Protein AF-A0A7Y5Q356-F1 (afdb_monomer)

Solvent-accessible surface area (backbone atoms only — not comparable to full-atom values): 3926 Å² total; per-residue (Å²): 135,84,70,39,32,64,42,83,34,61,92,33,72,38,88,88,65,28,57,67,61,54,48,37,60,73,76,44,50,87,34,51,27,23,34,34,19,59,87,54,39,81,43,50,42,39,79,63,65,70,42,88,56,90,44,50,29,25,62,42,70,70,61,33,56,73,48,65,69

pLDDT: mean 94.92, std 3.97, range [76.56, 98.5]

Structure (mmCIF, N/CA/C/O backbone):
data_AF-A0A7Y5Q356-F1
#
_entry.id   AF-A0A7Y5Q356-F1
#
loop_
_atom_site.group_PDB
_atom_site.id
_atom_site.type_symbol
_atom_site.label_atom_id
_atom_site.label_alt_id
_atom_site.label_comp_id
_atom_site.label_asym_id
_atom_site.label_entity_id
_atom_site.label_seq_id
_atom_site.pdbx_PDB_ins_code
_atom_site.Cartn_x
_atom_site.Cartn_y
_atom_site.Cartn_z
_atom_site.occupancy
_atom_site.B_iso_or_equiv
_atom_site.auth_seq_id
_atom_site.auth_comp_id
_atom_site.auth_asym_id
_atom_site.auth_atom_id
_atom_site.pdbx_PDB_model_num
ATOM 1 N N . MET A 1 1 ? -2.676 -18.350 -11.864 1.00 76.56 1 MET A N 1
ATOM 2 C CA . MET A 1 1 ? -3.079 -17.066 -11.254 1.00 76.56 1 MET A CA 1
ATO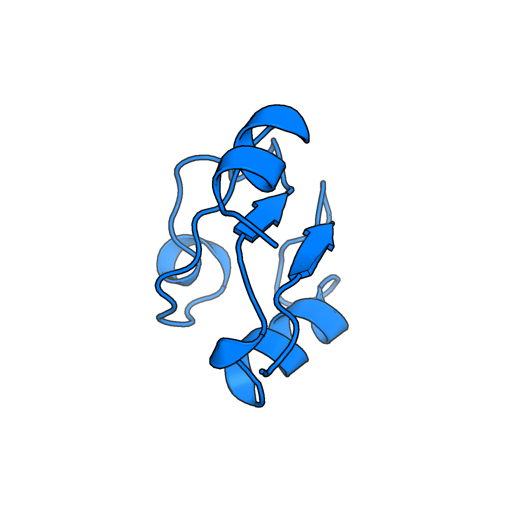M 3 C C . MET A 1 1 ? -1.848 -16.471 -10.591 1.00 76.56 1 MET A C 1
ATOM 5 O O . MET A 1 1 ? -1.086 -17.242 -10.018 1.00 76.56 1 MET A O 1
ATOM 9 N N . VAL A 1 2 ? -1.598 -15.169 -10.732 1.00 86.75 2 VAL A N 1
ATOM 10 C CA . VAL A 1 2 ? -0.484 -14.497 -10.038 1.00 86.75 2 VAL A CA 1
ATOM 11 C C . VAL A 1 2 ? -0.992 -14.074 -8.654 1.00 86.75 2 VAL A C 1
ATOM 13 O O . VAL A 1 2 ? -2.051 -13.449 -8.611 1.00 86.75 2 VAL A O 1
ATOM 16 N N . PRO A 1 3 ? -0.316 -14.430 -7.545 1.00 93.06 3 PRO A N 1
ATOM 17 C CA . PRO A 1 3 ? -0.719 -13.981 -6.212 1.00 93.06 3 PRO A CA 1
ATOM 18 C C . PRO A 1 3 ? -0.686 -12.454 -6.103 1.00 93.06 3 PRO A C 1
ATOM 20 O O . PRO A 1 3 ? 0.205 -11.819 -6.679 1.00 93.06 3 PRO A O 1
ATOM 23 N N . ARG A 1 4 ? -1.630 -11.875 -5.355 1.00 96.31 4 ARG A N 1
ATOM 24 C CA . ARG A 1 4 ? -1.601 -10.461 -4.989 1.00 96.31 4 ARG A CA 1
ATOM 25 C C . ARG A 1 4 ? -1.255 -10.338 -3.504 1.00 96.31 4 ARG A C 1
ATOM 27 O O . ARG A 1 4 ? -1.310 -11.297 -2.745 1.00 96.31 4 ARG A O 1
ATOM 34 N N . TYR A 1 5 ? -0.773 -9.172 -3.103 1.00 97.38 5 TYR A N 1
ATOM 35 C CA . TYR A 1 5 ? -0.246 -8.968 -1.761 1.00 97.38 5 TYR A CA 1
ATOM 36 C C . TYR A 1 5 ? -0.753 -7.660 -1.174 1.00 97.38 5 TYR A C 1
ATOM 38 O O . TYR A 1 5 ? -0.748 -6.616 -1.834 1.00 97.38 5 TYR A O 1
ATOM 46 N N . LEU A 1 6 ? -1.138 -7.724 0.098 1.00 97.94 6 LEU A N 1
ATOM 47 C CA . LEU A 1 6 ? -1.231 -6.562 0.967 1.00 97.94 6 LEU A CA 1
ATOM 48 C C . LEU A 1 6 ? 0.170 -6.281 1.513 1.00 97.94 6 LEU A C 1
ATOM 50 O O . LEU A 1 6 ? 0.738 -7.105 2.231 1.00 97.94 6 LEU A O 1
ATOM 54 N N . VAL A 1 7 ? 0.747 -5.142 1.144 1.00 96.94 7 VAL A N 1
ATOM 55 C CA . VAL A 1 7 ? 2.132 -4.808 1.491 1.00 96.94 7 VAL A CA 1
ATOM 56 C C . VAL A 1 7 ? 2.143 -3.857 2.685 1.00 96.94 7 VAL A C 1
ATOM 58 O O . VAL A 1 7 ? 1.675 -2.725 2.587 1.00 96.94 7 VAL A O 1
ATOM 61 N N . LEU A 1 8 ? 2.690 -4.311 3.815 1.00 97.12 8 LEU A N 1
ATOM 62 C CA . LEU A 1 8 ? 2.849 -3.494 5.019 1.00 97.12 8 LEU A CA 1
ATOM 63 C C . LEU A 1 8 ? 3.981 -2.476 4.832 1.00 97.12 8 LEU A C 1
ATOM 65 O O . LEU A 1 8 ? 5.132 -2.860 4.610 1.00 97.12 8 LEU A O 1
ATOM 69 N N . VAL A 1 9 ? 3.653 -1.189 4.943 1.00 96.81 9 VAL A N 1
ATOM 70 C CA . VAL A 1 9 ? 4.606 -0.069 4.847 1.00 96.81 9 VAL A CA 1
ATOM 71 C C . VAL A 1 9 ? 4.375 1.006 5.921 1.00 96.81 9 VAL A C 1
ATOM 73 O O . VAL A 1 9 ? 4.896 2.113 5.792 1.00 96.81 9 VAL A O 1
ATOM 76 N N . ASP A 1 10 ? 3.648 0.662 6.989 1.00 95.56 10 ASP A N 1
ATOM 77 C CA . ASP A 1 10 ? 3.316 1.533 8.125 1.00 95.56 10 ASP A CA 1
ATOM 78 C C . ASP A 1 10 ? 4.536 2.299 8.663 1.00 95.56 10 ASP A C 1
ATOM 80 O O . ASP A 1 10 ? 5.570 1.718 9.012 1.00 95.56 10 ASP A O 1
ATOM 84 N N . GLY A 1 11 ? 4.432 3.631 8.645 1.00 91.56 11 GLY A N 1
ATOM 85 C CA . GLY A 1 11 ? 5.460 4.559 9.122 1.00 91.56 11 GLY A CA 1
ATOM 86 C C . GLY A 1 11 ? 6.757 4.584 8.309 1.00 91.56 11 GLY A C 1
ATOM 87 O O . GLY A 1 11 ? 7.677 5.338 8.628 1.00 91.56 11 GLY A O 1
ATOM 88 N N . CYS A 1 12 ? 6.847 3.787 7.244 1.00 93.62 12 CYS A N 1
ATOM 89 C CA . CYS A 1 12 ? 8.053 3.606 6.444 1.00 93.62 12 CYS A CA 1
ATOM 90 C C . CYS A 1 12 ? 7.834 3.890 4.952 1.00 93.62 12 CYS A C 1
ATOM 92 O O . CYS A 1 12 ? 8.786 3.756 4.178 1.00 93.62 12 CYS A O 1
ATOM 94 N N . PHE A 1 13 ? 6.629 4.290 4.525 1.00 94.38 13 PHE A N 1
ATOM 95 C CA . PHE A 1 13 ? 6.308 4.496 3.112 1.00 94.38 13 PHE A CA 1
ATOM 96 C C . PHE A 1 13 ? 6.908 5.789 2.542 1.00 94.38 13 PHE A C 1
ATOM 98 O O . PHE A 1 13 ? 6.248 6.798 2.321 1.00 94.38 13 PHE A O 1
ATOM 105 N N . ASN A 1 14 ? 8.219 5.757 2.316 1.00 90.00 14 ASN A N 1
ATOM 106 C CA . ASN A 1 14 ? 9.006 6.824 1.713 1.00 90.00 14 ASN A CA 1
ATOM 107 C C . ASN A 1 14 ? 10.198 6.242 0.934 1.00 90.00 14 ASN A C 1
ATOM 109 O O . ASN A 1 14 ? 10.527 5.057 1.052 1.00 90.00 14 ASN A O 1
ATOM 113 N N . HIS A 1 15 ? 10.879 7.089 0.158 1.00 86.06 15 HIS A N 1
ATOM 114 C CA . HIS A 1 15 ? 11.999 6.682 -0.699 1.00 86.06 15 HIS A CA 1
ATOM 115 C C . HIS A 1 15 ? 13.175 6.021 0.032 1.00 86.06 15 HIS A C 1
ATOM 117 O O . HIS A 1 15 ? 13.904 5.249 -0.587 1.00 86.06 15 HIS A O 1
ATOM 123 N N . HIS A 1 16 ? 13.369 6.299 1.322 1.00 88.75 16 HIS A N 1
ATOM 124 C CA . HIS A 1 16 ? 14.519 5.798 2.074 1.00 88.75 16 HIS A CA 1
ATOM 125 C C . HIS A 1 16 ? 14.255 4.444 2.743 1.00 88.75 16 HIS A C 1
ATOM 127 O O . HIS A 1 16 ? 15.173 3.631 2.846 1.00 88.75 16 HIS A O 1
ATOM 133 N N . HIS A 1 17 ? 13.015 4.175 3.160 1.00 87.44 17 HIS A N 1
ATOM 134 C CA . HIS A 1 17 ? 12.707 3.035 4.030 1.00 87.44 17 HIS A CA 1
ATOM 135 C C . HIS A 1 17 ? 11.880 1.932 3.344 1.00 87.44 17 HIS A C 1
ATOM 137 O O . HIS A 1 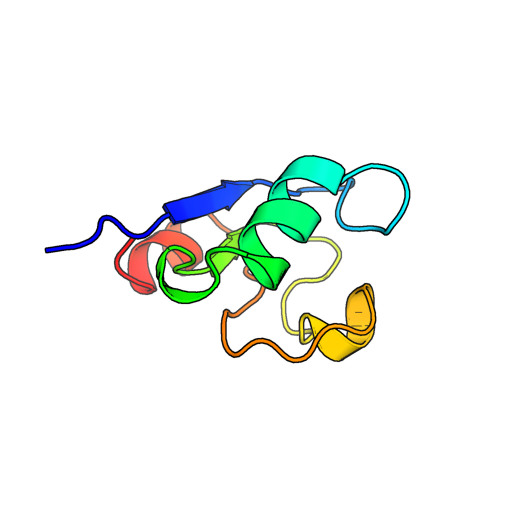17 ? 12.017 0.764 3.701 1.00 87.44 17 HIS A O 1
ATOM 143 N N . ALA A 1 18 ? 11.118 2.235 2.287 1.00 90.62 18 ALA A N 1
ATOM 144 C CA . ALA A 1 18 ? 10.231 1.272 1.620 1.00 90.62 18 ALA A CA 1
ATOM 145 C C . ALA A 1 18 ? 10.825 0.623 0.353 1.00 90.62 18 ALA A C 1
ATOM 147 O O . ALA A 1 18 ? 10.103 0.338 -0.601 1.00 90.62 18 ALA A O 1
ATOM 148 N N . LYS A 1 19 ? 12.140 0.355 0.312 1.00 91.50 19 LYS A N 1
ATOM 149 C CA . LYS A 1 19 ? 12.829 -0.168 -0.893 1.00 91.50 19 LYS A CA 1
ATOM 150 C C . LYS A 1 19 ? 12.192 -1.431 -1.483 1.00 91.50 19 LYS A C 1
ATOM 152 O O . LYS A 1 19 ? 12.149 -1.575 -2.700 1.00 91.50 19 LYS A O 1
ATOM 157 N N . PHE A 1 20 ? 11.688 -2.322 -0.624 1.00 93.06 20 PHE A N 1
ATOM 158 C CA . PHE A 1 20 ? 10.987 -3.529 -1.056 1.00 93.06 20 PHE A CA 1
ATOM 159 C C . PHE A 1 20 ? 9.700 -3.163 -1.800 1.00 93.06 20 PHE A C 1
ATOM 161 O O . PHE A 1 20 ? 9.563 -3.509 -2.969 1.00 93.06 20 PHE A O 1
ATOM 168 N N . ALA A 1 21 ? 8.810 -2.393 -1.166 1.00 93.62 21 ALA A N 1
ATOM 169 C CA . ALA A 1 21 ? 7.558 -1.964 -1.783 1.00 93.62 21 ALA A CA 1
ATOM 170 C C . ALA A 1 21 ? 7.803 -1.158 -3.067 1.00 93.62 21 ALA A C 1
ATOM 172 O O . ALA A 1 21 ? 7.160 -1.417 -4.075 1.00 93.62 21 ALA A O 1
ATOM 173 N N . ILE A 1 22 ? 8.789 -0.254 -3.075 1.00 94.38 22 ILE A N 1
ATOM 174 C CA . ILE A 1 22 ? 9.188 0.514 -4.265 1.00 94.38 22 ILE A CA 1
ATOM 175 C C . ILE A 1 22 ? 9.664 -0.413 -5.390 1.00 94.38 22 ILE A C 1
ATOM 177 O O . ILE A 1 22 ? 9.304 -0.209 -6.548 1.00 94.38 22 ILE A O 1
ATOM 181 N N . GLY A 1 23 ? 10.465 -1.431 -5.069 1.00 94.81 23 GLY A N 1
ATOM 182 C CA . GLY A 1 23 ? 10.910 -2.427 -6.040 1.00 94.81 23 GLY A CA 1
ATOM 183 C C . GLY A 1 23 ? 9.737 -3.194 -6.649 1.00 94.81 23 GLY A C 1
ATOM 184 O O . GLY A 1 23 ? 9.649 -3.304 -7.870 1.00 94.81 23 GLY A O 1
ATOM 185 N N . VAL A 1 24 ? 8.804 -3.667 -5.819 1.00 95.38 24 VAL A N 1
ATOM 186 C CA . VAL A 1 24 ? 7.613 -4.389 -6.292 1.00 95.38 24 VAL A CA 1
ATOM 187 C C . VAL A 1 24 ? 6.713 -3.474 -7.130 1.0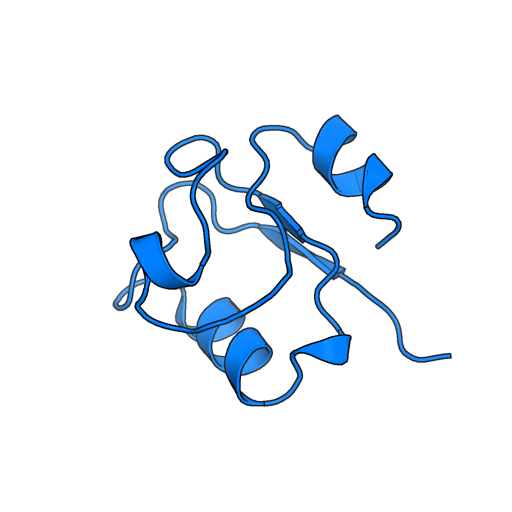0 95.38 24 VAL A C 1
ATOM 189 O O . VAL A 1 24 ? 6.339 -3.863 -8.230 1.00 95.38 24 VAL A O 1
ATOM 192 N N . LEU A 1 25 ? 6.453 -2.238 -6.691 1.00 94.62 25 LEU A N 1
ATOM 193 C CA . LEU A 1 25 ? 5.671 -1.244 -7.443 1.00 94.62 25 LEU A CA 1
ATOM 194 C C . LEU A 1 25 ? 6.247 -0.970 -8.841 1.00 94.62 25 LEU A C 1
ATOM 196 O O . LEU A 1 25 ? 5.491 -0.752 -9.780 1.00 94.62 25 LEU A O 1
ATOM 200 N N . ARG A 1 26 ? 7.578 -0.976 -8.993 1.00 93.88 26 ARG A N 1
ATOM 201 C CA . ARG A 1 26 ? 8.239 -0.713 -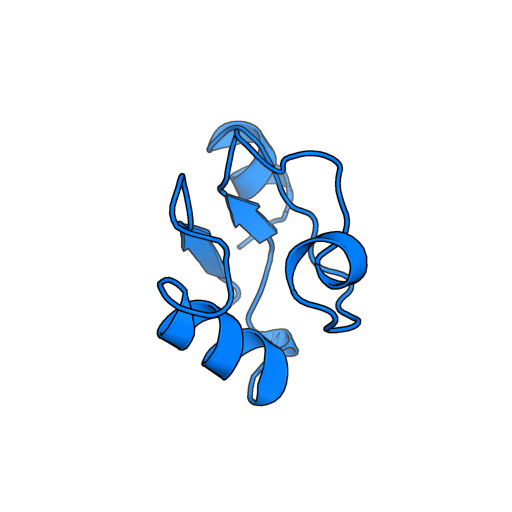10.284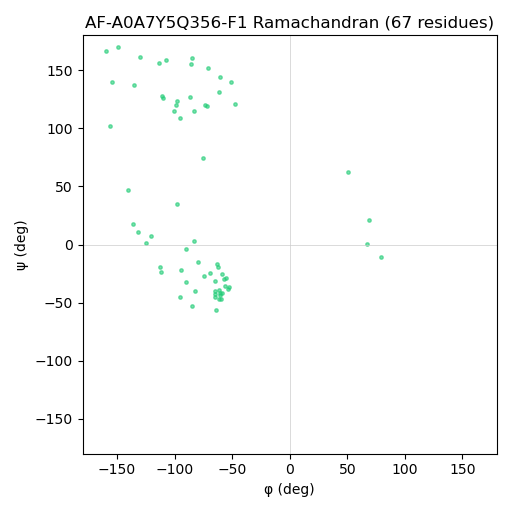 1.00 93.88 26 ARG A CA 1
ATOM 202 C C . ARG A 1 26 ? 8.303 -1.927 -11.197 1.00 93.88 26 ARG A C 1
ATOM 204 O O . ARG A 1 26 ? 8.178 -1.774 -12.406 1.00 93.88 26 ARG A O 1
ATOM 211 N N . TYR A 1 27 ? 8.570 -3.103 -10.638 1.00 95.06 27 TYR A N 1
ATOM 212 C CA . TYR A 1 27 ? 8.961 -4.268 -11.436 1.00 95.06 27 TYR A CA 1
ATOM 213 C C . TYR A 1 27 ? 7.925 -5.388 -11.449 1.00 95.06 27 TYR A C 1
ATOM 215 O O . TYR A 1 27 ? 7.981 -6.231 -12.339 1.00 95.06 27 TYR A O 1
ATOM 223 N N . ARG A 1 28 ? 7.001 -5.408 -10.480 1.00 95.56 28 ARG A N 1
ATOM 224 C CA . ARG A 1 28 ? 5.917 -6.394 -10.342 1.00 95.56 28 ARG A CA 1
ATOM 225 C C . ARG A 1 28 ? 4.585 -5.751 -9.893 1.00 95.56 28 ARG A C 1
ATOM 227 O O . ARG A 1 28 ? 3.965 -6.260 -8.949 1.00 95.56 28 ARG A O 1
ATOM 234 N N . PRO A 1 29 ? 4.143 -4.634 -10.502 1.00 94.88 29 PRO A N 1
ATOM 235 C CA . PRO A 1 29 ? 2.964 -3.883 -10.052 1.00 94.88 29 PRO A CA 1
ATOM 236 C C . PRO A 1 29 ? 1.684 -4.733 -9.996 1.00 94.88 29 PRO A C 1
ATOM 238 O O . PRO A 1 29 ? 0.832 -4.534 -9.132 1.00 94.88 29 PRO A O 1
ATOM 241 N N . GLU A 1 30 ? 1.569 -5.747 -10.858 1.00 95.12 30 GLU A N 1
ATOM 242 C CA . GLU A 1 30 ? 0.427 -6.662 -10.925 1.00 95.12 30 GLU A CA 1
ATOM 243 C C . GLU A 1 30 ? 0.214 -7.484 -9.643 1.00 95.12 30 GLU A C 1
ATOM 245 O O . GLU A 1 30 ? -0.875 -8.009 -9.412 1.00 95.12 30 GLU A O 1
ATOM 250 N N . THR A 1 31 ? 1.248 -7.587 -8.802 1.00 96.19 31 THR A N 1
ATOM 251 C CA . THR A 1 31 ? 1.236 -8.375 -7.563 1.00 96.19 31 THR A CA 1
ATOM 252 C C . THR A 1 31 ? 0.762 -7.583 -6.345 1.00 96.19 31 THR A C 1
ATOM 254 O O . THR A 1 31 ? 0.636 -8.151 -5.267 1.00 96.19 31 THR A O 1
ATOM 257 N N . ILE A 1 32 ? 0.477 -6.283 -6.468 1.00 96.69 32 ILE A N 1
ATOM 258 C CA . ILE A 1 32 ? 0.050 -5.462 -5.327 1.00 96.69 32 ILE A CA 1
ATOM 259 C C . ILE A 1 32 ? -1.477 -5.327 -5.318 1.00 96.69 32 ILE A C 1
ATOM 261 O O . ILE A 1 32 ? -2.099 -4.873 -6.283 1.00 96.69 32 ILE A O 1
ATOM 265 N N . ALA A 1 33 ? -2.091 -5.726 -4.202 1.00 97.50 33 ALA A N 1
ATOM 266 C CA . ALA A 1 33 ? -3.504 -5.486 -3.925 1.00 97.50 33 ALA A CA 1
ATOM 267 C C . ALA A 1 33 ? -3.718 -4.105 -3.303 1.00 97.50 33 ALA A C 1
ATOM 269 O O . ALA A 1 33 ? -4.498 -3.318 -3.830 1.00 97.50 33 ALA A O 1
ATOM 270 N N . ALA A 1 34 ? -2.984 -3.812 -2.227 1.00 98.06 34 ALA A N 1
ATOM 271 C CA . ALA A 1 34 ? -3.023 -2.554 -1.489 1.00 98.06 34 ALA A CA 1
ATOM 272 C C . ALA A 1 34 ? -1.738 -2.367 -0.661 1.00 98.06 34 ALA A C 1
ATOM 274 O O . ALA A 1 34 ? -0.967 -3.313 -0.458 1.00 98.06 34 ALA A O 1
ATOM 275 N N . LEU A 1 35 ? -1.521 -1.147 -0.172 1.00 97.75 35 LEU A N 1
ATOM 276 C CA . LEU A 1 35 ? -0.457 -0.785 0.769 1.00 97.75 35 LEU A CA 1
ATOM 277 C C . LEU A 1 35 ? -1.089 -0.448 2.120 1.00 97.75 35 LEU A C 1
ATOM 279 O O . LEU A 1 35 ? -1.991 0.382 2.164 1.00 97.75 35 LEU A O 1
ATOM 283 N N . LEU A 1 36 ? -0.626 -1.059 3.209 1.00 98.19 36 LEU A N 1
ATOM 284 C CA . LEU A 1 36 ? -1.095 -0.731 4.558 1.00 98.19 36 LEU A CA 1
ATOM 285 C C . LEU A 1 36 ? -0.142 0.283 5.190 1.00 98.19 36 LEU A C 1
ATOM 287 O O . LEU A 1 36 ? 0.992 -0.067 5.528 1.00 98.19 36 LEU A O 1
ATOM 291 N N . ASP A 1 37 ? -0.616 1.519 5.335 1.00 97.75 37 ASP A N 1
ATOM 292 C CA . ASP A 1 37 ? 0.061 2.605 6.048 1.00 97.75 37 ASP A CA 1
ATOM 293 C C . ASP A 1 37 ? -0.957 3.658 6.528 1.00 97.75 37 ASP A C 1
ATOM 295 O O . ASP A 1 37 ? -1.385 4.510 5.741 1.00 97.75 37 ASP A O 1
ATOM 299 N N . PRO A 1 38 ? -1.328 3.650 7.823 1.00 97.88 38 PRO A N 1
ATOM 300 C CA . PRO A 1 38 ? -2.251 4.621 8.407 1.00 97.88 38 PRO A CA 1
ATOM 301 C C . PRO A 1 38 ? -1.834 6.081 8.206 1.00 97.88 38 PRO A C 1
ATOM 303 O O . PRO A 1 38 ? -2.694 6.957 8.142 1.00 97.88 38 PRO A O 1
ATOM 306 N N . GLN A 1 39 ? -0.533 6.369 8.101 1.00 96.62 39 GLN A N 1
ATOM 307 C CA . GLN A 1 39 ? -0.031 7.744 8.013 1.00 96.62 39 GLN A CA 1
ATOM 308 C C . GLN A 1 39 ? -0.286 8.379 6.645 1.00 96.62 39 GLN A C 1
ATOM 310 O O . GLN A 1 39 ? -0.374 9.604 6.528 1.00 96.62 39 GLN A O 1
ATOM 315 N N . THR A 1 40 ? -0.385 7.555 5.601 1.00 96.75 40 THR A N 1
ATOM 316 C CA . THR A 1 40 ? -0.592 8.014 4.224 1.00 96.75 40 THR A CA 1
ATOM 317 C C . THR A 1 40 ? -1.869 7.469 3.587 1.00 96.75 40 THR A C 1
ATOM 319 O O . THR A 1 40 ? -2.120 7.732 2.410 1.00 96.75 40 THR A O 1
ATOM 322 N N . ALA A 1 41 ? -2.712 6.785 4.365 1.00 97.75 41 ALA A N 1
ATOM 323 C CA . ALA A 1 41 ? -4.003 6.272 3.931 1.00 97.75 41 ALA A CA 1
ATOM 324 C C . ALA A 1 41 ? -4.867 7.349 3.250 1.00 97.75 41 ALA A C 1
ATOM 326 O O . ALA A 1 41 ? -4.897 8.515 3.650 1.00 97.75 41 ALA A O 1
ATOM 327 N N . GLY A 1 42 ? -5.552 6.955 2.175 1.00 97.38 42 GLY A N 1
ATOM 328 C CA . GLY A 1 42 ? -6.355 7.857 1.341 1.00 97.38 42 GLY A CA 1
ATOM 329 C 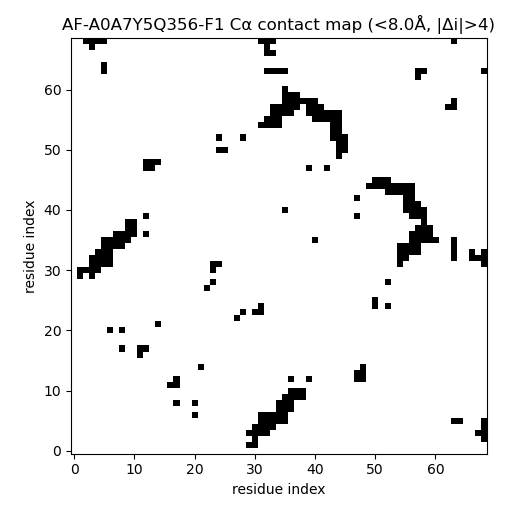C . GLY A 1 42 ? -5.559 8.702 0.337 1.00 97.38 42 GLY A C 1
ATOM 330 O O . GLY A 1 42 ? -6.160 9.294 -0.560 1.00 97.38 42 GLY A O 1
ATOM 331 N N . ARG A 1 43 ? -4.222 8.740 0.423 1.00 97.81 43 ARG A N 1
ATOM 332 C CA . ARG A 1 43 ? -3.362 9.318 -0.624 1.00 97.81 43 ARG A CA 1
ATOM 333 C C . ARG A 1 43 ? -3.068 8.284 -1.710 1.00 97.81 43 ARG A C 1
ATOM 335 O O . ARG A 1 43 ? -3.168 7.079 -1.494 1.00 97.81 43 ARG A O 1
ATOM 342 N N . SER A 1 44 ? -2.661 8.754 -2.886 1.00 97.56 44 SER A N 1
ATOM 343 C CA . SER A 1 44 ? -2.152 7.883 -3.949 1.00 97.56 44 SER A CA 1
ATOM 344 C C . SER A 1 44 ? -0.656 7.604 -3.790 1.00 97.56 44 SER A C 1
ATOM 346 O O . SER A 1 44 ? 0.095 8.420 -3.252 1.00 97.56 44 SER A O 1
ATOM 348 N N . VAL A 1 45 ? -0.185 6.485 -4.348 1.00 97.06 45 VAL A N 1
ATOM 349 C CA . VAL A 1 45 ? 1.253 6.162 -4.433 1.00 97.06 45 VAL A CA 1
ATOM 350 C C . VAL A 1 45 ? 2.042 7.296 -5.100 1.00 97.06 45 VAL A C 1
ATOM 352 O O . VAL A 1 45 ? 3.126 7.660 -4.636 1.00 97.06 45 VAL A O 1
ATOM 355 N N . GLN A 1 46 ? 1.458 7.932 -6.121 1.00 96.88 46 GLN A N 1
ATOM 356 C CA . GLN A 1 46 ? 2.048 9.083 -6.803 1.00 96.88 46 GLN A CA 1
ATOM 357 C C . GLN A 1 46 ? 2.260 10.260 -5.846 1.00 96.88 46 GLN A C 1
ATOM 359 O O . GLN A 1 46 ? 3.305 10.902 -5.882 1.00 96.88 46 GLN A O 1
ATOM 364 N N . GLN A 1 47 ? 1.299 10.536 -4.963 1.00 96.81 47 GLN A N 1
ATOM 365 C CA . GLN A 1 47 ? 1.412 11.622 -3.990 1.00 96.81 47 GLN A CA 1
ATOM 366 C C . GLN A 1 47 ? 2.455 11.353 -2.901 1.00 96.81 47 GLN A C 1
ATOM 368 O O . GLN A 1 47 ? 2.912 12.313 -2.282 1.00 96.81 47 GLN A O 1
ATOM 373 N N . VAL A 1 48 ? 2.785 10.092 -2.601 1.00 95.50 48 VAL A N 1
ATOM 374 C CA . VAL A 1 48 ? 3.709 9.744 -1.505 1.00 95.50 48 VAL A CA 1
ATOM 375 C C . VAL A 1 48 ? 5.142 9.548 -2.000 1.00 95.50 48 VAL A C 1
ATOM 377 O O . VAL A 1 48 ? 6.072 10.069 -1.390 1.00 95.50 48 VAL A O 1
ATOM 380 N N . ILE A 1 49 ? 5.327 8.828 -3.109 1.00 94.75 49 ILE A N 1
ATOM 381 C CA . ILE A 1 49 ? 6.654 8.449 -3.627 1.00 94.75 49 ILE A CA 1
ATOM 382 C C . ILE A 1 49 ? 6.833 8.725 -5.129 1.00 94.75 49 ILE A C 1
ATOM 384 O O . ILE A 1 49 ? 7.783 8.236 -5.739 1.00 94.75 49 ILE A O 1
ATOM 388 N N . GLY A 1 50 ? 5.914 9.458 -5.764 1.00 94.75 50 GLY A N 1
ATOM 389 C CA . GLY A 1 50 ? 6.061 9.878 -7.162 1.00 94.75 50 GLY A CA 1
ATOM 390 C C . GLY A 1 50 ? 5.977 8.754 -8.199 1.00 94.75 50 GLY A C 1
ATOM 391 O O . GLY A 1 50 ? 6.497 8.925 -9.301 1.00 94.75 50 GLY A O 1
ATOM 392 N N . ILE A 1 51 ? 5.380 7.609 -7.850 1.00 93.69 51 ILE A N 1
ATOM 393 C CA . ILE A 1 51 ? 5.146 6.485 -8.769 1.00 93.69 51 ILE A CA 1
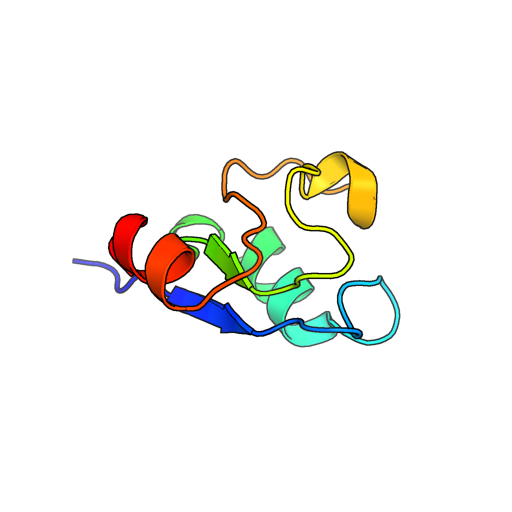ATOM 394 C C . ILE A 1 51 ? 3.650 6.362 -9.048 1.00 93.69 51 ILE A C 1
ATOM 396 O O . ILE A 1 51 ? 2.853 6.214 -8.120 1.00 93.69 51 ILE A O 1
ATOM 400 N N . GLU A 1 52 ? 3.272 6.368 -10.323 1.00 95.81 52 GLU A N 1
ATOM 401 C CA . GLU A 1 52 ? 1.891 6.135 -10.725 1.00 95.81 52 GLU A CA 1
ATOM 402 C C . GLU A 1 52 ? 1.552 4.656 -10.520 1.00 95.81 52 GLU A C 1
ATOM 404 O O . GLU A 1 52 ? 2.196 3.770 -11.082 1.00 95.81 52 GLU A O 1
ATOM 409 N N . HIS A 1 53 ? 0.571 4.380 -9.663 1.00 95.94 53 HIS A N 1
ATOM 410 C CA .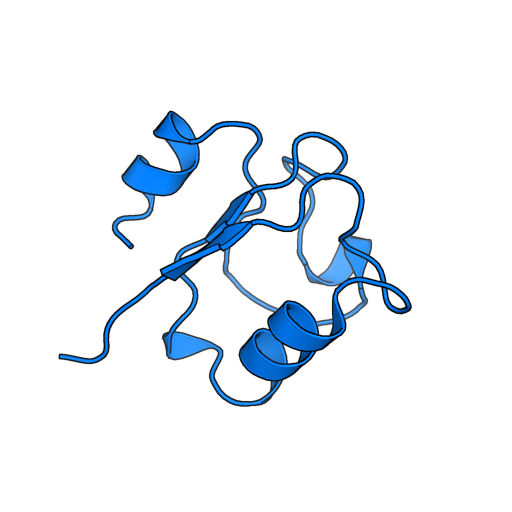 HIS A 1 53 ? 0.135 3.023 -9.366 1.00 95.94 53 HIS A CA 1
ATOM 411 C C . HIS A 1 53 ? -1.327 3.023 -8.891 1.00 95.94 53 HIS A C 1
ATOM 413 O O . HIS A 1 53 ? -1.697 3.903 -8.109 1.00 95.94 53 HIS A O 1
ATOM 419 N N . PRO A 1 54 ? -2.155 2.045 -9.309 1.00 95.44 54 PRO A N 1
ATOM 420 C CA . PRO A 1 54 ? -3.580 2.015 -8.969 1.00 95.44 54 PRO A CA 1
ATOM 421 C C . PRO A 1 54 ? -3.884 1.479 -7.563 1.00 95.44 54 PRO A C 1
ATOM 423 O O . PRO A 1 54 ? -5.005 1.632 -7.088 1.00 95.44 54 PRO A O 1
ATOM 426 N N . ALA A 1 55 ? -2.926 0.816 -6.906 1.00 96.56 55 ALA A N 1
ATOM 427 C CA . ALA A 1 55 ? -3.154 0.245 -5.577 1.00 96.56 55 ALA A CA 1
ATOM 428 C C . ALA A 1 55 ? -3.497 1.333 -4.540 1.00 96.56 55 ALA A C 1
ATOM 430 O O . ALA A 1 55 ? -2.756 2.317 -4.434 1.00 96.56 55 ALA A O 1
ATOM 431 N N . PRO A 1 56 ? -4.570 1.145 -3.753 1.00 97.88 56 PRO A N 1
ATOM 432 C CA . PRO A 1 56 ? -4.916 2.058 -2.678 1.00 97.88 56 PRO A CA 1
ATOM 433 C C . PRO A 1 56 ? -3.928 1.940 -1.514 1.00 97.88 56 PRO A C 1
ATOM 435 O O . PRO A 1 56 ? -3.357 0.873 -1.260 1.00 97.88 56 PRO A O 1
ATOM 438 N N . ILE A 1 57 ? -3.771 3.043 -0.783 1.00 98.12 57 ILE A N 1
ATOM 439 C CA . ILE A 1 57 ? -3.132 3.063 0.532 1.00 98.12 57 ILE A CA 1
ATOM 440 C C . ILE A 1 57 ? -4.243 3.062 1.585 1.00 98.12 57 ILE A C 1
ATOM 442 O O . ILE A 1 57 ? -5.079 3.970 1.601 1.00 98.12 57 ILE A O 1
ATOM 446 N N . VAL A 1 58 ? -4.258 2.037 2.431 1.00 98.50 58 VAL A N 1
ATOM 447 C CA . VAL A 1 58 ? -5.294 1.763 3.436 1.00 98.50 58 VAL A CA 1
ATOM 448 C C . VAL A 1 58 ? -4.740 1.904 4.853 1.00 98.50 58 VAL A C 1
ATOM 450 O O . VAL A 1 58 ? -3.533 1.767 5.070 1.00 98.50 58 VAL A O 1
ATOM 453 N N . ALA A 1 59 ? -5.615 2.172 5.822 1.00 98.19 59 ALA A N 1
ATOM 454 C CA . ALA A 1 59 ? -5.234 2.380 7.218 1.00 98.19 59 ALA A CA 1
ATOM 455 C C . ALA A 1 59 ? -5.325 1.104 8.064 1.00 98.19 59 ALA A C 1
ATOM 457 O O . ALA A 1 59 ? -4.68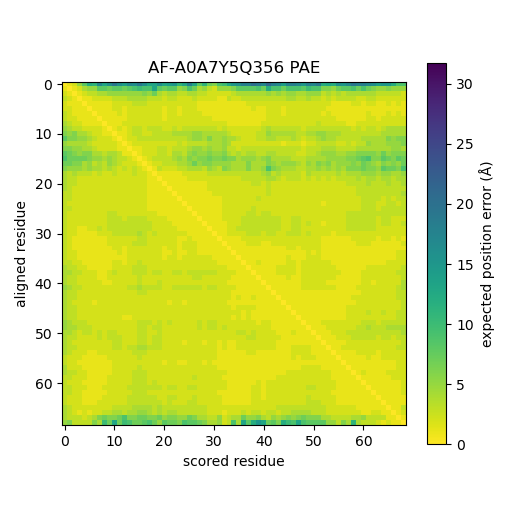7 1.019 9.111 1.00 98.19 59 ALA A O 1
ATOM 458 N N . THR A 1 60 ? -6.118 0.118 7.644 1.00 98.25 60 THR A N 1
ATOM 459 C CA . THR A 1 60 ? -6.393 -1.082 8.448 1.00 98.25 60 THR A CA 1
ATOM 460 C C . THR A 1 60 ? -6.196 -2.373 7.662 1.00 98.25 60 THR A C 1
ATOM 462 O O . THR A 1 60 ? -6.179 -2.390 6.427 1.00 98.25 60 THR A O 1
ATOM 465 N N . LEU A 1 61 ? -6.039 -3.482 8.390 1.00 98.00 61 LEU A N 1
ATOM 466 C CA . LEU A 1 61 ? -5.954 -4.811 7.787 1.00 98.00 61 LEU A CA 1
ATOM 467 C C . LEU A 1 61 ? -7.275 -5.176 7.101 1.00 98.00 61 LEU A C 1
ATOM 469 O O . LEU A 1 61 ? -7.263 -5.730 6.006 1.00 98.00 61 LEU A O 1
ATOM 473 N N . GLU A 1 62 ? -8.401 -4.826 7.716 1.00 98.31 62 GLU A N 1
ATOM 474 C CA . GLU A 1 62 ? -9.748 -5.078 7.214 1.00 98.31 62 GLU A CA 1
ATOM 475 C C . GLU A 1 62 ? -9.980 -4.410 5.849 1.00 98.31 62 GLU A C 1
ATOM 477 O O . GLU A 1 62 ? -10.432 -5.065 4.908 1.00 98.31 62 GLU A O 1
ATOM 482 N N . GLU A 1 63 ? -9.601 -3.136 5.700 1.00 98.00 63 GLU A N 1
ATOM 483 C CA . GLU A 1 63 ? -9.625 -2.425 4.412 1.00 98.00 63 GLU A CA 1
ATOM 484 C C . GLU A 1 63 ? -8.699 -3.081 3.374 1.00 98.00 63 GLU A C 1
ATOM 486 O O . GLU A 1 63 ? -9.043 -3.198 2.195 1.00 98.00 63 GLU A O 1
ATOM 491 N N . GLY A 1 64 ? -7.524 -3.545 3.808 1.00 97.44 64 GLY A N 1
ATOM 492 C CA . GLY A 1 64 ? -6.569 -4.238 2.948 1.00 97.44 64 GLY A CA 1
ATOM 493 C C . GLY A 1 64 ? -7.102 -5.569 2.419 1.00 97.44 64 GLY A C 1
ATOM 494 O O . GLY A 1 64 ? -6.974 -5.855 1.228 1.00 97.44 64 GLY A O 1
ATOM 495 N N . LEU A 1 65 ? -7.755 -6.362 3.271 1.00 97.69 65 LEU A N 1
ATOM 496 C CA . LEU A 1 65 ? -8.385 -7.628 2.885 1.00 97.69 65 LEU A CA 1
ATOM 497 C C . LEU A 1 65 ? -9.550 -7.423 1.907 1.00 97.69 65 LEU A C 1
ATOM 499 O O . LEU A 1 65 ? -9.747 -8.251 1.017 1.00 97.69 65 LEU A O 1
ATOM 503 N N . ALA A 1 66 ? -10.267 -6.297 1.991 1.00 96.81 66 ALA A N 1
ATOM 504 C CA . ALA A 1 66 ? -11.301 -5.936 1.017 1.00 96.81 66 ALA A CA 1
ATOM 505 C C . ALA A 1 66 ? -10.747 -5.719 -0.408 1.00 96.81 66 ALA A C 1
ATOM 507 O O . ALA A 1 66 ? -11.503 -5.778 -1.376 1.00 96.81 66 ALA A O 1
ATOM 508 N N . SER A 1 67 ? -9.429 -5.531 -0.558 1.00 93.00 67 SER A N 1
ATOM 509 C CA . SER A 1 67 ? -8.752 -5.422 -1.861 1.00 93.00 67 SER A CA 1
ATOM 510 C C . SER A 1 67 ? -8.419 -6.778 -2.508 1.00 93.00 67 SER A C 1
ATOM 512 O O . SER A 1 67 ? -7.811 -6.801 -3.582 1.00 93.00 67 SER A O 1
ATOM 514 N N . ALA A 1 68 ? -8.820 -7.890 -1.876 1.00 91.75 68 ALA A N 1
ATOM 515 C CA . ALA A 1 68 ? -8.590 -9.268 -2.318 1.00 91.75 68 ALA A CA 1
ATOM 516 C C . ALA A 1 68 ? -7.111 -9.570 -2.668 1.00 91.75 68 ALA A C 1
ATOM 518 O O . ALA A 1 68 ? -6.806 -9.845 -3.837 1.00 91.75 68 ALA A O 1
ATOM 519 N N . PRO A 1 69 ? -6.192 -9.462 -1.685 1.00 81.69 69 PRO A N 1
ATOM 520 C CA . PRO A 1 69 ? -4.819 -9.947 -1.821 1.00 81.69 69 PRO A CA 1
ATOM 521 C C . PRO A 1 69 ? -4.773 -11.468 -2.035 1.00 81.69 69 PRO A C 1
ATOM 523 O O . PRO A 1 69 ? -5.517 -12.194 -1.340 1.00 81.69 69 PRO A O 1
#

Nearest PDB structures (foldseek):
  2obn-assembly2_C  TM=8.863E-01  e=8.970E-04  Trichormus variabilis ATCC 29413
  2obn-assembly1_A  TM=8.849E-01  e=2.022E-03  Trichormus variabilis ATCC 29413
  2obn-assembly1_B  TM=8.799E-01  e=2.315E-03  Trichormus variabilis ATCC 29413
  7xrj-assembly1_A  TM=7.157E-01  e=1.175E-01  Tritonibacter scottomollicae
  8du1-assembly2_D  TM=4.836E-01  e=5.968E+00  Elizabethkingia anophelis NUHP1

Sequence (69 aa):
MVPRYLVLVDGCFNHHHAKFAIGVLRYRPETIAALLDPQTAGRSVQQVIGIEHPAPIVATLEEGLASAP

Mean predicted aligned error: 2.5 Å

Secondary structure (DSSP, 8-state):
----EEEE-TTT-STTT-HHHHHHHHH-GGGEEEEE-TTTTTS-HHHHHS----PPEESSHHHHHTT--

Foldseek 3Di:
DAAADAAEQEPNLEPPRPVVVVCCCPPPLVRYLAYAYLVQFPHANCVHYNRDHPHGYHPDPVVSVVSPD

Radius of gyration: 10.71 Å; Cα contacts (8 Å, |Δi|>4): 133; chains: 1; bounding box: 26×29×21 Å

=== Feature glossary ===
Each block in this record encodes a different view of the same protein. In brief:

Predicted aligned error. PAE(i, j) answers: if I align the predicted and true structures on residue i, how far off (in Å) do I expect residue j to be? A block-diagonal PAE matrix with low values on the blocks and high values off-diagonal is the signature of a multi-domain protein with confidently predicted domains but uncertain inter-domain orientation.

Contact-map, Ramachandran, and PAE plots. Plot images: a contact map (which residues are close in 3D, as an N×N binary image), a Ramachandran scatter (backbone torsion angles, revealing secondary-structure composition at a glance), and — for AlphaFold structures — a PAE heatmap (pairwise prediction confidence).

Backbone torsions (φ/ψ). φ (phi) and ψ (psi) are the two rotatable backbone dihedrals per residue: φ is the C(i-1)–N–Cα–C torsion, ψ is the N–Cα–C–N(i+1) torsion, both in degrees on (−180°, 180°]. α-helical residues cluster near (−60°, −45°); β-strand residues near (−120°, +130°). A Ramachandran plot is simply a scatter of (φ, ψ) for every residue.

Foldseek 3Di. A 3Di character summarizes, for each residue, the relative orientation of the Cα frame of its nearest spatial neighbor. Because it encodes fold topology rather than chemistry, 3Di alignments detect remote structural similarity that sequence alignment misses.

Radius of gyration, Cα contacts, bounding box. Three whole-structure scalars: the radius of gyration (RMS distance of Cα from centroid, in Å), the count of Cα–Cα contacts (pairs closer than 8 Å and separated by more than four residues in sequence — i.e. tertiary, not local, contacts), and the bounding-box dimensions. Together they distinguish compact globular folds from extended fibres or disordered chains.

Sequence. Sequence gives the chain of amino acids in standard one-letter code (A=alanine, C=cysteine, …, Y=tyrosine), read N→C. It is the only feature that is directly encoded by the gene; all structural features are derived from the folded form of this sequence.

mmCIF coordinates. Atomic coordinates in PDBx/mmCIF format — the same representation the Protein Data Bank distributes. Each line of the _atom_site loop places one backbone atom in Cartesian space (units: ångströms, origin: arbitrary).

Secondary structure (3-state, P-SEA). Three-state secondary structure (P-SEA) collapses the eight DSSP classes into helix (a), strand (b), and coil (c). P-SEA assigns these from Cα geometry alone — distances and angles — without requiring backbone oxygens, so it works on any Cα trace.

InterPro / GO / CATH / organism. Functional annotations link the protein to curated databases. InterPro entries identify conserved domains and families by matching the sequence against member-database signatures (Pfam, PROSITE, CDD, …). Gene Ontology (GO) terms describe molecular function, biological process, and cellular component in a controlled vocabulary. CATH places the structure in a hierarchical fold classification (Class/Architecture/Topology/Homologous-superfamily). The organism is the source species.

B-factor. B-factor (Debye–Waller factor) reflects atomic displacement in the crystal lattice. It is an experimental observable (units Å²), not a prediction; low values mean the atom is pinned down, high values mean it moves or is heterogeneous across the crystal.

Rendered structure images. Structure images are PyMOL renders from six orthogonal camera directions. Cartoon representation draws helices as coils and strands as arrows; sticks shows the backbone as bonds; surface shows the solvent-excluded envelope. Rainbow coloring maps sequence position to hue (blue→red, N→C); chain coloring assigns a distinct color per polypeptide.

Solvent-accessible surface area. Solvent-accessible surface area (SASA) is the area in Å² traced out by the centre of a 1.4 Å probe sphere (a water molecule) rolled over the protein's van der Waals surface (Shrake–Rupley / Lee–Richards construction). Buried residues have near-zero SASA; fully exposed residues can exceed 200 Å². The total SASA scales roughly with the number of surface residues.

Secondary structure (8-state, DSSP). The SS8 string is DSSP's per-residue secondary-structure call. α-helix (H) means an i→i+4 H-bond ladder; β-strand (E) means the residue participates in a β-sheet; 3₁₀ (G) and π (I) are tighter and wider helices; T/S are turns/bends; '-' is loop.

pLDDT. For AlphaFold models, the B-factor field carries pLDDT — the model's own estimate of local accuracy on a 0–100 scale. Regions with pLDDT<50 should be treated as essentially unmodeled; they often correspond to intrinsically disordered segments.

Nearest PDB structures. Nearest PDB neighbors are the top structural matches found by Foldseek when searching this structure against the entire Protein Data Bank. Each hit reports a TM-score (0 to 1; >0.5 almost always implies the same fold) and an E-value. These are *structural* homologs — they may share no detectable sequence similarity.